Protein AF-A0A844ZA36-F1 (afdb_monomer_lite)

Sequence (73 aa):
MKFRTLAAATAAVSLAAAPAVAQFERSTAPVEDESELAGGSSVVIGILAAAAVIGGIIILADGDDDDLPVSVG

Radius of gyration: 20.27 Å; chains: 1; bounding box: 44×20×60 Å

Foldseek 3Di:
DVVVVVVVVVVVVVVVCVVVVVPPDPPDDDDPCPDPCVPDCVVVVVVVVVCCVVVVVVVVVVPPDPPDPPDDD

Structure (mmCIF, N/CA/C/O backbone):
data_AF-A0A844ZA36-F1
#
_entry.id   AF-A0A844ZA36-F1
#
loop_
_atom_site.group_PDB
_atom_site.id
_atom_site.type_symbol
_atom_site.label_atom_id
_atom_site.label_alt_id
_atom_site.label_comp_id
_atom_site.label_asym_id
_atom_site.label_entity_id
_atom_site.label_seq_id
_atom_site.pdbx_PDB_ins_code
_atom_site.Cartn_x
_atom_site.Cartn_y
_atom_site.Cartn_z
_atom_site.occupancy
_atom_site.B_iso_or_equiv
_atom_site.auth_seq_id
_atom_site.auth_comp_id
_atom_site.auth_asym_id
_atom_site.auth_atom_id
_atom_site.pdbx_PDB_model_num
ATOM 1 N N . MET A 1 1 ? 28.194 -2.183 -12.893 1.00 51.19 1 MET A N 1
ATOM 2 C CA . MET A 1 1 ? 26.787 -2.438 -12.503 1.00 51.19 1 MET A C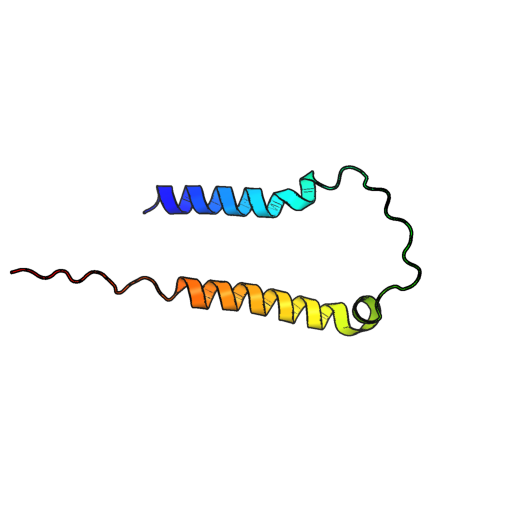A 1
ATOM 3 C C . MET A 1 1 ? 26.636 -2.749 -11.010 1.00 51.19 1 MET A C 1
ATOM 5 O O . MET A 1 1 ? 25.911 -2.025 -10.354 1.00 51.19 1 MET A O 1
ATOM 9 N N . LYS A 1 2 ? 27.399 -3.685 -10.428 1.00 62.12 2 LYS A N 1
ATOM 10 C CA . LYS A 1 2 ? 27.254 -4.164 -9.029 1.00 62.12 2 LYS A CA 1
ATOM 11 C C . LYS A 1 2 ? 27.328 -3.091 -7.918 1.00 62.12 2 LYS A C 1
ATOM 13 O O . LYS A 1 2 ? 26.536 -3.121 -6.985 1.00 62.12 2 LYS A O 1
ATOM 18 N N . PHE A 1 3 ? 28.247 -2.124 -8.025 1.00 75.38 3 PHE A N 1
ATOM 19 C CA . PHE A 1 3 ? 28.401 -1.055 -7.019 1.00 75.38 3 PHE A CA 1
ATOM 20 C C . PHE A 1 3 ? 27.251 -0.042 -7.021 1.00 75.38 3 PHE A C 1
ATOM 22 O O . PHE A 1 3 ? 26.875 0.464 -5.969 1.00 75.38 3 PHE A O 1
ATOM 29 N N . ARG A 1 4 ? 26.670 0.228 -8.195 1.00 73.56 4 ARG A N 1
ATOM 30 C CA . ARG A 1 4 ? 25.524 1.136 -8.343 1.00 73.56 4 ARG A CA 1
ATOM 31 C C . ARG A 1 4 ? 24.261 0.519 -7.747 1.00 73.56 4 ARG A C 1
ATOM 33 O O . ARG A 1 4 ? 23.530 1.203 -7.045 1.00 73.56 4 ARG A O 1
ATOM 40 N N . THR A 1 5 ? 24.072 -0.785 -7.943 1.00 78.44 5 THR A N 1
ATOM 41 C CA . THR A 1 5 ? 22.982 -1.549 -7.324 1.00 78.44 5 THR A CA 1
ATOM 42 C C . THR A 1 5 ? 23.124 -1.602 -5.804 1.00 78.44 5 THR A C 1
ATOM 44 O O . THR A 1 5 ? 22.142 -1.428 -5.093 1.00 78.44 5 THR A O 1
ATOM 47 N N . LEU A 1 6 ? 24.351 -1.771 -5.295 1.00 82.19 6 LEU A N 1
ATOM 48 C CA . LEU A 1 6 ? 24.611 -1.757 -3.854 1.00 82.19 6 LEU A CA 1
ATOM 49 C C . LEU A 1 6 ? 24.325 -0.379 -3.239 1.00 82.19 6 LEU A C 1
ATOM 51 O O . LEU A 1 6 ? 23.646 -0.301 -2.224 1.00 82.19 6 LEU A O 1
ATOM 55 N N . ALA A 1 7 ? 24.781 0.706 -3.871 1.00 82.56 7 ALA A N 1
ATOM 56 C CA . ALA A 1 7 ? 24.514 2.066 -3.402 1.00 82.56 7 ALA A CA 1
ATOM 57 C C . ALA A 1 7 ? 23.010 2.400 -3.388 1.00 82.56 7 ALA A C 1
ATOM 59 O O . ALA A 1 7 ? 22.517 2.969 -2.414 1.00 82.56 7 ALA A O 1
ATOM 60 N N . ALA A 1 8 ? 22.275 1.999 -4.430 1.00 80.62 8 ALA A N 1
ATOM 61 C CA . ALA A 1 8 ? 20.826 2.176 -4.498 1.00 80.62 8 ALA A CA 1
ATOM 62 C C . ALA A 1 8 ? 20.089 1.365 -3.418 1.00 80.62 8 ALA A C 1
ATOM 64 O O . ALA A 1 8 ? 19.179 1.888 -2.778 1.00 80.62 8 ALA A O 1
ATOM 65 N N . ALA A 1 9 ? 20.516 0.125 -3.155 1.00 82.69 9 ALA A N 1
ATOM 66 C CA . ALA A 1 9 ? 19.929 -0.712 -2.112 1.00 82.69 9 ALA A CA 1
ATOM 67 C C . ALA A 1 9 ? 20.123 -0.105 -0.714 1.00 82.69 9 ALA A C 1
ATOM 69 O O . ALA A 1 9 ? 19.175 -0.030 0.064 1.00 82.69 9 ALA A O 1
ATOM 70 N N . THR A 1 10 ? 21.320 0.396 -0.404 1.00 84.62 10 THR A N 1
ATOM 71 C CA . THR A 1 10 ? 21.590 1.037 0.891 1.00 84.62 10 THR A CA 1
ATOM 72 C C . THR A 1 10 ? 20.787 2.328 1.062 1.00 84.62 10 THR A C 1
ATOM 74 O O . THR A 1 10 ? 20.256 2.581 2.141 1.00 84.62 10 THR A O 1
ATOM 77 N N . ALA A 1 11 ? 20.646 3.127 -0.001 1.00 83.75 11 ALA A N 1
ATOM 78 C CA . ALA A 1 11 ? 19.824 4.336 0.018 1.00 83.75 11 ALA A CA 1
ATOM 79 C C . ALA A 1 11 ? 18.333 4.016 0.224 1.00 83.75 11 ALA A C 1
ATOM 81 O O . ALA A 1 11 ? 17.680 4.658 1.044 1.00 83.75 11 ALA A O 1
ATOM 82 N N . ALA A 1 12 ? 17.812 2.989 -0.453 1.00 85.06 12 ALA A N 1
ATOM 83 C CA . ALA A 1 12 ? 16.432 2.535 -0.289 1.00 85.06 12 ALA A CA 1
ATOM 84 C C . ALA A 1 12 ? 16.159 2.035 1.139 1.00 85.06 12 ALA A C 1
ATOM 86 O O . ALA A 1 12 ? 15.156 2.408 1.743 1.00 85.06 12 ALA A O 1
ATOM 87 N N . VAL A 1 13 ? 17.082 1.256 1.715 1.00 86.50 13 VAL A N 1
ATOM 88 C CA . VAL A 1 13 ? 17.000 0.794 3.111 1.00 86.50 13 VAL A CA 1
ATOM 89 C C . VAL A 1 13 ? 17.048 1.974 4.085 1.00 86.50 13 VAL A C 1
ATOM 91 O O . VAL A 1 13 ? 16.262 2.026 5.028 1.00 86.50 13 VAL A O 1
ATOM 94 N N . SER A 1 14 ? 17.920 2.958 3.844 1.00 85.94 14 SER A N 1
ATOM 95 C CA . SER A 1 14 ? 18.008 4.161 4.677 1.00 85.94 14 SER A CA 1
ATOM 96 C C . SER A 1 14 ? 16.740 5.019 4.607 1.00 85.94 14 SER A C 1
ATOM 98 O O . SER A 1 14 ? 16.330 5.573 5.625 1.00 85.94 14 SER A O 1
ATOM 100 N N . LEU A 1 15 ? 16.101 5.118 3.437 1.00 83.56 15 LEU A N 1
ATOM 101 C CA . LEU A 1 15 ? 14.833 5.830 3.265 1.00 83.56 15 LEU A CA 1
ATOM 102 C C . LEU A 1 15 ? 13.668 5.079 3.925 1.00 83.56 15 LEU A C 1
ATOM 104 O O . LEU A 1 15 ? 12.829 5.701 4.568 1.00 83.56 15 LEU A O 1
ATOM 108 N N . ALA A 1 16 ? 13.649 3.747 3.837 1.00 85.06 16 ALA A N 1
ATOM 109 C CA . ALA A 1 16 ? 12.657 2.905 4.508 1.00 85.06 16 ALA A CA 1
ATOM 110 C C . ALA A 1 16 ? 12.786 2.933 6.042 1.00 85.06 16 ALA A C 1
ATOM 112 O O . ALA A 1 16 ? 11.789 2.786 6.744 1.00 85.06 16 ALA A O 1
ATOM 113 N N . ALA A 1 17 ? 13.995 3.149 6.571 1.00 82.00 17 ALA A N 1
ATOM 114 C CA . ALA A 1 17 ? 14.247 3.293 8.006 1.00 82.00 17 ALA A CA 1
ATOM 115 C C . ALA A 1 17 ? 13.974 4.714 8.538 1.00 82.00 17 ALA A C 1
ATOM 117 O O . ALA A 1 17 ? 13.821 4.892 9.748 1.00 82.00 17 ALA A O 1
ATOM 118 N N . ALA A 1 18 ? 13.873 5.722 7.662 1.00 80.75 18 ALA A N 1
ATOM 119 C CA . ALA A 1 18 ? 13.634 7.117 8.040 1.00 80.75 18 ALA A CA 1
ATOM 120 C C . ALA A 1 18 ? 12.385 7.336 8.930 1.00 80.75 18 ALA A C 1
ATOM 122 O O . ALA A 1 18 ? 12.489 8.076 9.910 1.00 80.75 18 ALA A O 1
ATOM 123 N N . PRO A 1 19 ? 11.228 6.679 8.694 1.00 69.19 19 PRO A N 1
ATOM 124 C CA . PRO A 1 19 ? 10.057 6.817 9.564 1.00 69.19 19 PRO A CA 1
ATOM 125 C C . PRO A 1 19 ? 10.296 6.212 10.952 1.00 69.19 19 PRO A C 1
ATOM 127 O O . PRO A 1 19 ? 9.844 6.760 11.955 1.00 69.19 19 PRO A O 1
ATOM 130 N N . ALA A 1 20 ? 11.048 5.107 11.020 1.00 76.38 20 ALA A N 1
ATOM 131 C CA . ALA A 1 20 ? 11.342 4.405 12.265 1.00 76.38 20 ALA A CA 1
ATOM 132 C C . ALA A 1 20 ? 12.310 5.181 13.173 1.00 76.38 20 ALA A C 1
ATOM 134 O O . ALA A 1 20 ? 12.291 4.985 14.383 1.00 76.38 20 ALA A O 1
ATOM 135 N N . VAL A 1 21 ? 13.136 6.078 12.630 1.00 74.12 21 VAL A N 1
ATOM 136 C CA . VAL A 1 21 ? 13.997 6.963 13.438 1.00 74.12 21 VAL A CA 1
ATOM 137 C C . VAL A 1 21 ? 13.332 8.305 13.763 1.00 74.12 21 VAL A C 1
ATOM 139 O O . VAL A 1 21 ? 13.689 8.941 14.751 1.00 74.12 21 VAL A O 1
ATOM 142 N N . ALA A 1 22 ? 12.343 8.729 12.969 1.00 67.50 22 ALA A N 1
ATOM 143 C CA . ALA A 1 22 ? 11.626 9.994 13.139 1.00 67.50 22 ALA A CA 1
ATOM 144 C C . ALA A 1 22 ? 10.495 9.946 14.185 1.00 67.50 22 ALA A C 1
ATOM 146 O O . ALA A 1 22 ? 9.913 10.983 14.496 1.00 67.50 22 ALA A O 1
ATOM 147 N N . GLN A 1 23 ? 10.203 8.780 14.770 1.00 64.50 23 GLN A N 1
ATOM 148 C CA . GLN A 1 23 ? 9.200 8.604 15.831 1.00 64.50 23 GLN A CA 1
ATOM 149 C C . GLN A 1 23 ? 9.613 9.176 17.207 1.00 64.50 23 GLN A C 1
ATOM 151 O O . GLN A 1 23 ? 9.117 8.728 18.237 1.00 64.50 23 GLN A O 1
ATOM 156 N N . PHE A 1 24 ? 10.514 10.166 17.245 1.00 64.56 24 PHE A N 1
ATOM 157 C CA . PHE A 1 24 ? 10.825 10.938 18.450 1.00 64.56 24 PHE A CA 1
ATOM 158 C C . PHE A 1 24 ? 9.566 11.706 18.885 1.00 64.56 24 PHE A C 1
ATOM 160 O O . PHE A 1 24 ? 9.240 12.752 18.330 1.00 64.56 24 PHE A O 1
ATOM 167 N N . GLU A 1 25 ? 8.832 11.091 19.813 1.00 62.69 25 GLU A N 1
ATOM 168 C CA . GLU A 1 25 ? 7.639 11.522 20.551 1.00 62.69 25 GLU A CA 1
ATOM 169 C C . GLU A 1 25 ? 7.021 12.861 20.117 1.00 62.69 25 GLU A C 1
ATOM 171 O O . GLU A 1 25 ? 7.059 13.876 20.814 1.00 62.69 25 GLU A O 1
ATOM 176 N N . ARG A 1 26 ? 6.390 12.863 18.940 1.00 65.00 26 ARG A N 1
ATOM 177 C CA . ARG A 1 26 ? 5.415 13.892 18.594 1.00 65.00 26 ARG A CA 1
ATOM 178 C C . ARG A 1 26 ? 4.116 13.529 19.303 1.00 65.00 26 ARG A C 1
ATOM 180 O O . ARG A 1 26 ? 3.401 12.645 18.842 1.00 65.00 26 ARG A O 1
ATOM 187 N N . SER A 1 27 ? 3.807 14.217 20.399 1.00 62.44 27 SER A N 1
ATOM 188 C CA . SER A 1 27 ? 2.481 14.144 21.019 1.00 62.44 27 SER A CA 1
ATOM 189 C C . SER A 1 27 ? 1.443 14.639 20.010 1.00 62.44 27 SER A C 1
ATOM 191 O O . SER A 1 27 ? 1.353 15.834 19.719 1.00 62.44 27 SER A O 1
ATOM 193 N N . THR A 1 28 ? 0.736 13.700 19.382 1.00 64.62 28 THR A N 1
ATOM 194 C CA . THR A 1 28 ? -0.385 14.005 18.497 1.00 64.62 28 THR A CA 1
ATOM 195 C C . THR A 1 28 ? -1.627 14.124 19.369 1.00 64.62 28 THR A C 1
ATOM 197 O O . THR A 1 28 ? -1.896 13.248 20.192 1.00 64.62 28 THR A O 1
ATOM 200 N N . ALA A 1 29 ? -2.365 15.225 19.238 1.00 63.22 29 ALA A N 1
ATOM 201 C CA . ALA A 1 29 ? -3.660 15.343 19.893 1.00 63.22 29 ALA A CA 1
ATOM 202 C C . ALA A 1 29 ? -4.587 14.239 19.344 1.00 63.22 29 ALA A C 1
ATOM 204 O O . ALA A 1 29 ? -4.545 13.994 18.132 1.00 63.22 29 ALA A O 1
ATOM 205 N N . PRO A 1 30 ? -5.391 13.569 20.191 1.00 59.94 30 PRO A N 1
ATOM 206 C CA . PRO A 1 30 ? -6.373 12.601 19.722 1.00 59.94 30 PRO A CA 1
ATOM 207 C C . PRO A 1 30 ? -7.302 13.279 18.710 1.00 59.94 30 PRO A C 1
ATOM 209 O O . PRO A 1 30 ? -7.951 14.273 19.033 1.00 59.94 30 PRO A O 1
ATOM 212 N N . VAL A 1 31 ? -7.318 12.782 17.475 1.00 66.25 31 VAL A N 1
ATOM 213 C CA . VAL A 1 31 ? -8.310 13.182 16.477 1.00 66.25 31 VAL A CA 1
ATOM 214 C C . VAL A 1 31 ? -9.544 12.324 16.740 1.00 66.25 31 VAL A C 1
ATOM 216 O O . VAL A 1 31 ? -9.507 11.119 16.527 1.00 66.25 31 VAL A O 1
ATOM 219 N N . GLU A 1 32 ? -10.602 12.915 17.301 1.00 60.66 32 GLU A N 1
ATOM 220 C CA . GLU A 1 32 ? -11.858 12.192 17.583 1.00 60.66 32 GLU A CA 1
ATOM 221 C C . GLU A 1 32 ? -12.550 11.680 16.308 1.00 60.66 32 GLU A C 1
ATOM 223 O O . GLU A 1 32 ? -13.350 10.752 16.372 1.00 60.66 32 GLU A O 1
ATOM 228 N N . ASP A 1 33 ? -12.191 12.214 15.140 1.00 59.88 33 ASP A N 1
ATOM 229 C CA . ASP A 1 33 ? -12.681 11.762 13.841 1.00 59.88 33 ASP A CA 1
ATOM 230 C C . ASP A 1 33 ? -11.698 10.763 13.206 1.00 59.88 33 ASP A C 1
ATOM 232 O O . ASP A 1 33 ? -10.994 11.054 12.232 1.00 59.88 33 ASP A O 1
ATOM 236 N N . GLU A 1 34 ? -11.617 9.564 13.785 1.00 62.56 34 GLU A N 1
ATOM 237 C CA . GLU A 1 34 ? -10.972 8.413 13.153 1.00 62.56 34 GLU A CA 1
ATOM 238 C C . GLU A 1 34 ? -11.649 8.180 11.790 1.00 62.56 34 GLU A C 1
ATOM 240 O O . GLU A 1 34 ? -12.821 7.816 11.706 1.00 62.56 34 GLU A O 1
ATOM 245 N N . SER A 1 35 ? -10.930 8.470 10.700 1.00 62.59 35 SER A N 1
ATOM 246 C CA . SER A 1 35 ? -11.469 8.374 9.341 1.00 62.59 35 SER A CA 1
ATOM 247 C C . SER A 1 35 ? -12.097 6.998 9.114 1.00 62.59 35 SER A C 1
ATOM 249 O O . SER A 1 35 ? -11.435 5.987 9.316 1.00 62.59 35 SER A O 1
ATOM 251 N N . GLU A 1 36 ? -13.331 6.939 8.609 1.00 62.03 36 GLU A N 1
ATOM 252 C CA . GLU A 1 36 ? -14.044 5.691 8.261 1.00 62.03 36 GLU A CA 1
ATOM 253 C C . GLU A 1 36 ? -13.225 4.755 7.339 1.00 62.03 36 GLU A C 1
ATOM 255 O O . GLU A 1 36 ? -13.415 3.536 7.319 1.00 62.03 36 GLU A O 1
ATOM 260 N N . LEU A 1 37 ? -12.243 5.316 6.621 1.00 61.22 37 LEU A N 1
ATOM 261 C CA . LEU A 1 37 ? -11.225 4.577 5.873 1.00 61.22 37 LEU A CA 1
ATOM 262 C C . LEU A 1 37 ? -10.379 3.631 6.738 1.00 61.22 37 LEU A C 1
ATOM 264 O O . LEU A 1 37 ? -9.956 2.600 6.226 1.00 61.22 37 LEU A O 1
ATOM 268 N N . ALA A 1 38 ? -10.132 3.95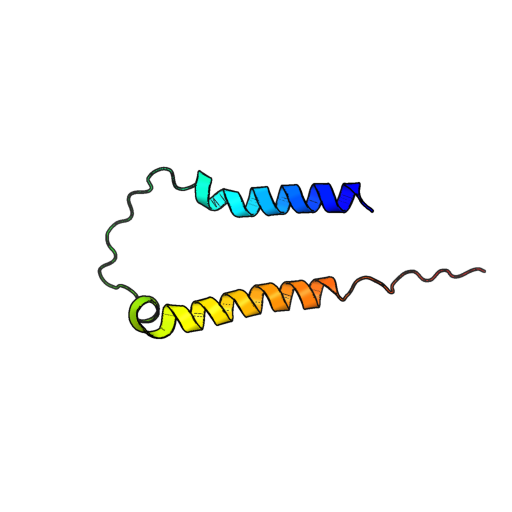2 8.009 1.00 62.34 38 ALA A N 1
ATOM 269 C CA . ALA A 1 38 ? -9.344 3.159 8.949 1.00 62.34 38 ALA A CA 1
ATOM 270 C C . ALA A 1 38 ? -10.102 1.915 9.460 1.00 62.34 38 ALA A C 1
ATOM 272 O O . ALA A 1 38 ? -9.488 0.863 9.648 1.00 62.34 38 ALA A O 1
ATOM 273 N N . GLY A 1 39 ? -11.429 2.003 9.624 1.00 63.88 39 GLY A N 1
ATOM 274 C CA . GLY A 1 39 ? -12.228 1.005 10.350 1.00 63.88 39 GLY A CA 1
ATOM 275 C C . GLY A 1 39 ? -12.774 -0.177 9.536 1.00 63.88 39 GLY A C 1
ATOM 276 O O . GLY A 1 39 ? -13.001 -1.237 10.111 1.00 63.88 39 GLY A O 1
ATOM 277 N N . GLY A 1 40 ? -12.986 -0.036 8.219 1.00 68.75 40 GLY A N 1
ATOM 278 C CA . GLY A 1 40 ? -13.672 -1.080 7.427 1.00 68.75 40 GLY A CA 1
ATOM 279 C C . GLY A 1 40 ? -13.015 -1.484 6.105 1.00 68.75 40 GLY A C 1
ATOM 280 O O . GLY A 1 40 ? -13.075 -2.648 5.719 1.00 68.75 40 GLY A O 1
ATOM 281 N N . SER A 1 41 ? -12.368 -0.546 5.408 1.00 73.06 41 SER A N 1
ATOM 282 C CA . SER A 1 41 ? -11.732 -0.787 4.097 1.00 73.06 41 SER A CA 1
ATOM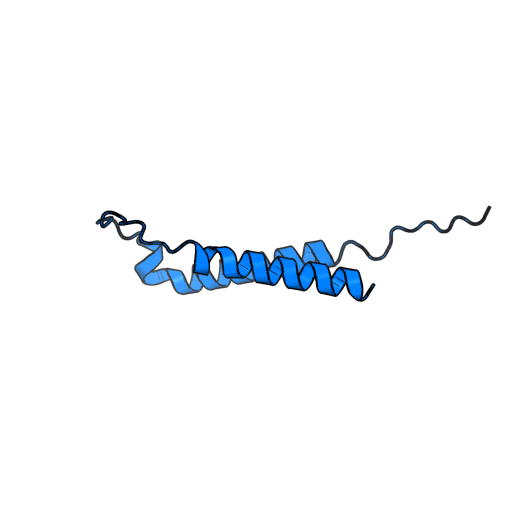 283 C C . SER A 1 41 ? -10.227 -0.507 4.082 1.00 73.06 41 SER A C 1
ATOM 285 O O . SER A 1 41 ? -9.598 -0.600 3.029 1.00 73.06 41 SER A O 1
ATOM 287 N N . SER A 1 42 ? -9.626 -0.217 5.237 1.00 77.19 42 SER A N 1
ATOM 288 C CA . SER A 1 42 ? -8.201 0.114 5.379 1.00 77.19 42 SER A CA 1
ATOM 289 C C . SER A 1 42 ? -7.281 -0.968 4.836 1.00 77.19 42 SER A C 1
ATOM 291 O O . SER A 1 42 ? -6.284 -0.656 4.194 1.00 77.19 42 SER A O 1
ATOM 293 N N .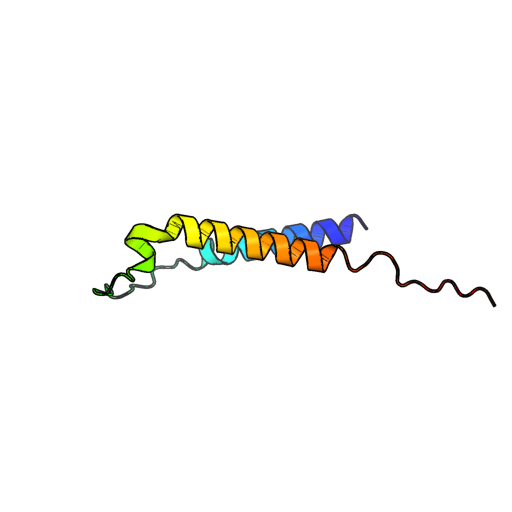 VAL A 1 43 ? -7.632 -2.239 5.032 1.00 83.94 43 VAL A N 1
ATOM 294 C CA . VAL A 1 43 ? -6.854 -3.372 4.513 1.00 83.94 43 VAL A CA 1
ATOM 295 C C . VAL A 1 43 ? -6.886 -3.407 2.987 1.00 83.94 43 VAL A C 1
ATOM 297 O O . VAL A 1 43 ? -5.844 -3.560 2.357 1.00 83.94 43 VAL A O 1
ATOM 300 N N . VAL A 1 44 ? -8.057 -3.217 2.373 1.00 86.38 44 VAL A N 1
ATOM 301 C CA . VAL A 1 44 ? -8.189 -3.231 0.908 1.00 86.38 44 VAL A CA 1
ATOM 302 C C . VAL A 1 44 ? -7.478 -2.026 0.301 1.00 86.38 44 VAL A C 1
ATOM 304 O O . VAL A 1 44 ? -6.684 -2.190 -0.620 1.00 86.38 44 VAL A O 1
ATOM 307 N N . ILE A 1 45 ? -7.697 -0.829 0.850 1.00 87.00 45 ILE A N 1
ATOM 308 C CA . ILE A 1 45 ? -7.017 0.396 0.413 1.00 87.00 45 ILE A CA 1
ATOM 309 C C . ILE A 1 45 ? -5.501 0.273 0.609 1.00 87.00 45 ILE A C 1
ATOM 311 O O . ILE A 1 45 ? -4.742 0.636 -0.284 1.00 87.00 45 ILE A O 1
ATOM 315 N N . GLY A 1 46 ? -5.053 -0.297 1.729 1.00 87.38 46 GLY A N 1
ATOM 316 C CA . GLY A 1 46 ? -3.641 -0.539 2.016 1.00 87.38 46 GLY A CA 1
A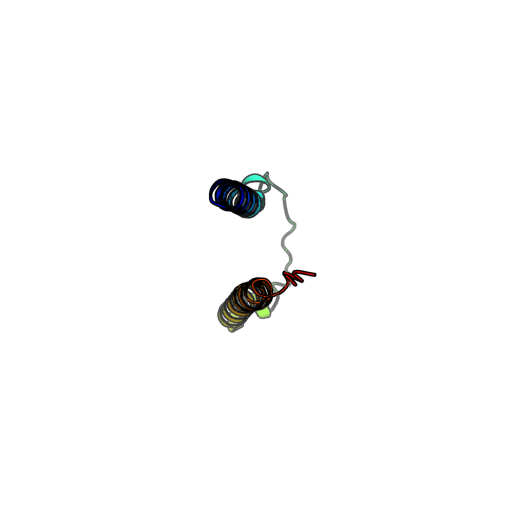TOM 317 C C . GLY A 1 46 ? -2.992 -1.499 1.018 1.00 87.38 46 GLY A C 1
ATOM 318 O O . GLY A 1 46 ? -1.915 -1.207 0.502 1.00 87.38 46 GLY A O 1
ATOM 319 N N . ILE A 1 47 ? -3.663 -2.605 0.683 1.00 90.88 47 ILE A N 1
ATOM 320 C CA . ILE A 1 47 ? -3.188 -3.562 -0.328 1.00 90.88 47 ILE A CA 1
ATOM 321 C C . ILE A 1 47 ? -3.166 -2.921 -1.719 1.00 90.88 47 ILE A C 1
ATOM 323 O O . ILE A 1 47 ? -2.180 -3.072 -2.436 1.00 90.88 47 ILE A O 1
ATOM 327 N N . LEU A 1 48 ? -4.214 -2.184 -2.101 1.00 91.12 48 LEU A N 1
ATOM 328 C CA . LEU A 1 48 ? -4.272 -1.495 -3.393 1.00 91.12 48 LEU A CA 1
ATOM 329 C C . LEU A 1 48 ? -3.179 -0.431 -3.517 1.00 91.12 48 LEU A C 1
ATOM 331 O O . LEU A 1 48 ? -2.522 -0.354 -4.552 1.00 91.12 48 LEU A O 1
ATOM 335 N N . ALA A 1 49 ? -2.943 0.350 -2.462 1.0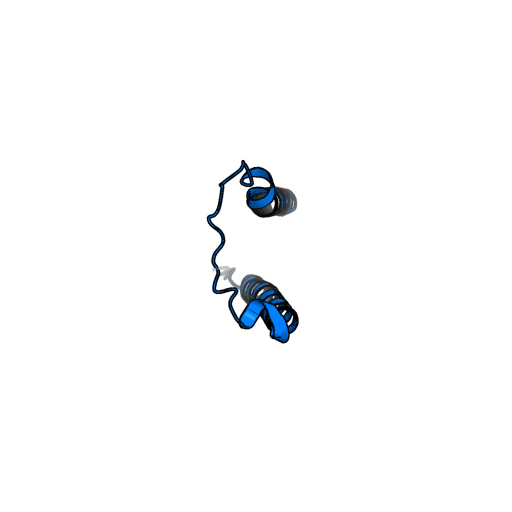0 90.12 49 ALA A N 1
ATOM 336 C CA . ALA A 1 49 ? -1.873 1.338 -2.426 1.00 90.12 49 ALA A CA 1
ATOM 337 C C . ALA A 1 49 ? -0.492 0.673 -2.532 1.00 90.12 49 ALA A C 1
ATOM 339 O O . ALA A 1 49 ? 0.329 1.096 -3.343 1.00 90.12 49 ALA A O 1
ATOM 340 N N . ALA A 1 50 ? -0.247 -0.406 -1.780 1.00 90.75 50 ALA A N 1
ATOM 341 C CA . ALA A 1 50 ? 1.000 -1.163 -1.867 1.00 90.75 50 ALA A CA 1
ATOM 342 C C . ALA A 1 50 ? 1.218 -1.753 -3.273 1.00 90.75 50 ALA A C 1
ATOM 344 O O . ALA A 1 50 ? 2.309 -1.635 -3.831 1.00 90.75 50 ALA A O 1
ATOM 345 N N . ALA A 1 51 ? 0.174 -2.329 -3.876 1.00 93.19 51 ALA A N 1
ATOM 346 C CA . ALA A 1 51 ? 0.222 -2.863 -5.233 1.00 93.19 51 ALA A CA 1
ATOM 347 C C . ALA A 1 51 ? 0.483 -1.767 -6.277 1.00 93.19 51 ALA A C 1
ATOM 349 O O . ALA A 1 51 ? 1.280 -1.979 -7.188 1.00 93.19 51 ALA A O 1
ATOM 350 N N . ALA A 1 52 ? -0.128 -0.588 -6.130 1.00 93.44 52 ALA A N 1
ATOM 351 C CA . ALA A 1 52 ? 0.095 0.550 -7.018 1.00 93.44 52 ALA A CA 1
ATOM 352 C C . ALA A 1 52 ? 1.537 1.072 -6.941 1.00 93.44 52 ALA A C 1
ATOM 354 O O . ALA A 1 52 ? 2.134 1.362 -7.974 1.00 93.44 52 ALA A O 1
ATOM 355 N N . VAL A 1 53 ? 2.121 1.143 -5.739 1.00 92.56 53 VAL A N 1
ATOM 356 C CA . VAL A 1 53 ? 3.528 1.537 -5.556 1.00 92.56 53 VAL A CA 1
ATOM 357 C C . VAL A 1 53 ? 4.462 0.529 -6.225 1.00 92.56 53 VAL A C 1
ATOM 359 O O . VAL A 1 53 ? 5.320 0.922 -7.009 1.00 92.56 53 VAL A O 1
ATOM 362 N N . ILE A 1 54 ? 4.276 -0.770 -5.970 1.00 92.19 54 ILE A N 1
ATOM 363 C CA . ILE A 1 54 ? 5.109 -1.825 -6.568 1.00 92.19 54 ILE A CA 1
ATOM 364 C C . ILE A 1 54 ? 4.949 -1.844 -8.094 1.00 92.19 54 ILE A C 1
ATOM 366 O O . ILE A 1 54 ? 5.943 -1.859 -8.814 1.00 92.19 54 ILE A O 1
ATOM 370 N N . GLY A 1 55 ? 3.713 -1.794 -8.595 1.00 91.44 55 GLY A N 1
ATOM 371 C CA . GLY A 1 55 ? 3.420 -1.769 -10.027 1.00 91.44 55 GLY A CA 1
ATOM 372 C C . GLY A 1 55 ? 3.998 -0.537 -10.721 1.00 91.44 55 GLY A C 1
ATOM 373 O O . GLY A 1 55 ? 4.618 -0.668 -11.770 1.00 91.44 55 GLY A O 1
ATOM 374 N N . GLY A 1 56 ? 3.875 0.643 -10.107 1.00 88.94 56 GLY A N 1
ATOM 375 C CA . GLY A 1 56 ? 4.462 1.881 -10.621 1.00 88.94 56 GLY A CA 1
ATOM 376 C C . GLY A 1 56 ? 5.987 1.824 -10.696 1.00 88.94 56 GLY A C 1
ATOM 377 O O . GLY A 1 56 ? 6.560 2.269 -11.686 1.00 88.94 56 GLY A O 1
ATOM 378 N N . ILE A 1 57 ? 6.642 1.223 -9.696 1.00 88.50 57 ILE A N 1
ATOM 379 C CA . ILE A 1 57 ? 8.097 1.016 -9.708 1.00 88.50 57 ILE A CA 1
ATOM 380 C C . ILE A 1 57 ? 8.501 0.047 -10.822 1.00 88.50 57 ILE A C 1
ATOM 382 O O . ILE A 1 57 ? 9.458 0.336 -11.526 1.00 88.50 57 ILE A O 1
ATOM 386 N N . ILE A 1 58 ? 7.792 -1.073 -11.003 1.00 87.19 58 ILE A N 1
ATOM 387 C CA . ILE A 1 58 ? 8.109 -2.054 -12.055 1.00 87.19 58 ILE A CA 1
ATOM 388 C C . ILE A 1 58 ? 7.952 -1.429 -13.442 1.00 87.19 58 ILE A C 1
ATOM 390 O O . ILE A 1 58 ? 8.859 -1.543 -14.252 1.00 87.19 58 ILE A O 1
ATOM 394 N N . ILE A 1 59 ? 6.846 -0.725 -13.695 1.00 85.00 59 ILE A N 1
ATOM 395 C CA . ILE A 1 59 ? 6.596 -0.049 -14.978 1.00 85.00 59 ILE A CA 1
ATOM 396 C C . ILE A 1 59 ? 7.674 1.002 -15.262 1.00 85.00 59 ILE A C 1
ATOM 398 O O . ILE A 1 59 ? 8.139 1.118 -16.390 1.00 85.00 59 ILE A O 1
ATOM 402 N N . LEU A 1 60 ? 8.084 1.762 -14.243 1.00 77.12 60 LEU A N 1
ATOM 403 C CA . LEU A 1 60 ? 9.151 2.749 -14.389 1.00 77.12 60 LEU A CA 1
ATOM 404 C C . LEU A 1 60 ? 10.533 2.098 -14.567 1.00 77.12 60 LEU A C 1
ATOM 406 O O . LEU A 1 60 ? 11.385 2.666 -15.239 1.00 77.12 60 LEU A O 1
ATOM 410 N N . ALA A 1 61 ? 10.763 0.930 -13.965 1.00 78.62 61 ALA A N 1
ATOM 411 C CA . ALA A 1 61 ? 12.023 0.196 -14.055 1.00 78.62 61 ALA A CA 1
ATOM 412 C C . ALA A 1 61 ? 12.176 -0.619 -15.351 1.00 78.62 61 ALA A C 1
ATOM 414 O O . ALA A 1 61 ? 13.304 -0.920 -15.722 1.00 78.62 61 ALA A O 1
ATOM 415 N N . ASP A 1 62 ? 11.078 -0.971 -16.024 1.00 73.88 62 ASP A N 1
ATOM 416 C CA . ASP A 1 62 ? 11.078 -1.709 -17.300 1.00 73.88 62 ASP A CA 1
ATOM 417 C C . ASP A 1 62 ? 11.434 -0.814 -18.506 1.00 73.88 62 ASP A C 1
ATOM 419 O O . ASP A 1 62 ? 11.682 -1.303 -19.600 1.00 73.88 62 ASP A O 1
ATOM 423 N N . GLY A 1 63 ? 11.469 0.509 -18.320 1.00 64.06 63 GLY A N 1
ATOM 424 C CA . GLY A 1 63 ? 11.673 1.487 -19.392 1.00 64.06 63 GLY A CA 1
ATOM 425 C C . GLY A 1 63 ? 13.115 1.945 -19.634 1.00 64.06 63 GLY A C 1
ATOM 426 O O . GLY A 1 63 ? 13.274 3.109 -19.988 1.00 64.06 63 GLY A O 1
ATOM 427 N N . ASP A 1 64 ? 14.151 1.122 -19.412 1.00 63.78 64 ASP A N 1
ATOM 428 C CA . ASP A 1 64 ? 15.549 1.596 -19.542 1.00 63.78 64 ASP A CA 1
ATOM 429 C C . ASP A 1 64 ? 16.584 0.567 -20.060 1.00 63.78 64 ASP A C 1
ATOM 431 O O . ASP A 1 64 ? 17.737 0.600 -19.634 1.00 63.78 64 ASP A O 1
ATOM 435 N N . ASP A 1 65 ? 16.233 -0.325 -20.999 1.00 57.84 65 ASP A N 1
ATOM 436 C CA . ASP A 1 65 ? 17.200 -1.276 -21.598 1.00 57.84 65 ASP A CA 1
ATOM 437 C C . ASP A 1 65 ? 17.335 -1.206 -23.141 1.00 57.84 65 ASP A C 1
ATOM 439 O O . ASP A 1 65 ? 17.884 -2.124 -23.758 1.00 57.84 65 ASP A O 1
ATOM 443 N N . ASP A 1 66 ? 16.931 -0.105 -23.795 1.00 57.44 66 ASP A N 1
ATOM 444 C CA . ASP A 1 66 ? 17.013 -0.009 -25.264 1.00 57.44 66 ASP A CA 1
ATOM 445 C C . ASP A 1 66 ? 17.231 1.400 -25.854 1.00 57.44 66 ASP A C 1
ATOM 447 O O . ASP A 1 66 ? 16.841 1.672 -26.984 1.00 57.44 66 ASP A O 1
ATOM 451 N N . ASP A 1 67 ? 17.993 2.265 -25.174 1.00 59.75 67 ASP A N 1
ATOM 452 C CA . ASP A 1 67 ? 18.475 3.533 -25.755 1.00 59.75 67 ASP A CA 1
ATOM 453 C C . ASP A 1 67 ? 20.008 3.680 -25.713 1.00 59.75 67 ASP A C 1
ATOM 455 O O . ASP A 1 67 ? 20.585 4.568 -25.082 1.00 59.75 67 ASP A O 1
ATOM 459 N N . LEU A 1 68 ? 20.705 2.828 -26.471 1.00 57.84 68 LEU A N 1
ATOM 460 C CA . LEU A 1 68 ? 22.031 3.163 -26.996 1.00 57.84 68 LEU A CA 1
ATOM 461 C C . LEU A 1 68 ? 22.034 2.986 -28.520 1.00 57.84 68 LEU A C 1
ATOM 463 O O . LEU A 1 68 ? 22.241 1.864 -28.994 1.00 57.84 68 LEU A O 1
ATOM 467 N N . PRO A 1 69 ? 21.889 4.058 -29.325 1.00 57.88 69 PRO A N 1
ATOM 468 C CA . PRO A 1 69 ? 22.262 3.975 -30.726 1.00 57.88 69 PRO A CA 1
ATOM 469 C C . PRO A 1 69 ? 23.786 3.817 -30.802 1.00 57.88 69 PRO A C 1
ATOM 471 O O . PRO A 1 69 ? 24.536 4.793 -30.787 1.00 57.88 69 PRO A O 1
ATOM 474 N N . VAL A 1 70 ? 24.271 2.579 -30.910 1.00 66.62 70 VAL A N 1
ATOM 475 C CA . VAL A 1 70 ? 25.622 2.306 -31.417 1.00 66.62 70 VAL A CA 1
ATOM 476 C C . VAL A 1 70 ? 25.626 2.552 -32.924 1.00 66.62 70 VAL A C 1
ATOM 478 O O . VAL A 1 70 ? 25.637 1.635 -33.739 1.00 66.62 70 VAL A O 1
ATOM 481 N N . SER A 1 71 ? 25.577 3.825 -33.311 1.00 66.38 71 SER A N 1
ATOM 482 C CA . SER A 1 71 ? 25.818 4.214 -34.695 1.00 66.38 71 SER A CA 1
ATOM 483 C C . SER A 1 71 ? 27.317 4.107 -34.967 1.00 66.38 71 SER A C 1
ATOM 485 O O . SER A 1 71 ? 28.086 5.005 -34.632 1.00 66.38 71 SER A O 1
ATOM 487 N N . VAL A 1 72 ? 27.732 2.985 -35.556 1.00 59.97 72 VAL A N 1
ATOM 488 C CA . VAL A 1 72 ? 29.010 2.874 -36.267 1.00 59.97 72 VAL A CA 1
ATOM 489 C C . VAL A 1 72 ? 28.854 3.589 -37.609 1.00 59.97 72 VAL A C 1
ATOM 491 O O . VAL A 1 72 ? 28.070 3.155 -38.454 1.00 59.97 72 VAL A O 1
ATOM 494 N N . GLY A 1 73 ? 29.603 4.676 -37.781 1.00 47.88 73 GLY A N 1
ATOM 495 C CA . GLY A 1 73 ? 29.757 5.433 -39.023 1.00 47.88 73 GLY A CA 1
ATOM 496 C C . GLY A 1 73 ? 30.906 6.414 -38.897 1.00 47.88 73 GLY A C 1
ATOM 497 O O . GLY A 1 73 ? 30.747 7.366 -38.107 1.00 47.88 73 GLY A O 1
#

Secondary structure (DSSP, 8-state):
-HHHHHHHHHHHHHHHHHHHHH-S---PPP-S---HHHHTSHHHHHHHHHHHHHHHHHHHHSS-SS-------

Organism: NCBI:txid1463599

pLDDT: mean 74.1, std 12.18, range [47.88, 93.44]